Protein AF-A0A355GG73-F1 (afdb_monomer)

Mean predicted aligned error: 3.4 Å

Structure (mmCIF, N/CA/C/O backbone):
data_AF-A0A355GG73-F1
#
_entry.id   AF-A0A355GG73-F1
#
loop_
_atom_site.group_PDB
_atom_site.id
_atom_site.type_symbol
_atom_site.label_atom_id
_atom_site.label_alt_id
_atom_site.label_comp_id
_atom_site.label_asym_id
_atom_site.label_entity_id
_atom_site.label_seq_id
_atom_site.pdbx_PDB_ins_code
_atom_site.Cartn_x
_atom_site.Cartn_y
_atom_site.Cartn_z
_atom_site.occupancy
_atom_site.B_iso_or_equiv
_atom_site.auth_seq_id
_atom_site.auth_comp_id
_atom_site.auth_asym_id
_atom_site.auth_atom_id
_atom_site.pdbx_PDB_model_num
ATOM 1 N N . MET A 1 1 ? -6.133 -12.482 -9.067 1.00 73.75 1 MET A N 1
ATOM 2 C CA . MET A 1 1 ? -4.948 -11.699 -8.644 1.00 73.75 1 MET A CA 1
ATOM 3 C C . MET A 1 1 ? -5.340 -10.235 -8.567 1.00 73.75 1 MET A C 1
ATOM 5 O O . MET A 1 1 ? -6.026 -9.773 -9.474 1.00 73.75 1 MET A O 1
ATOM 9 N N . LYS A 1 2 ? -4.976 -9.524 -7.494 1.00 91.62 2 LYS A N 1
ATOM 10 C CA . LYS A 1 2 ? -5.231 -8.078 -7.394 1.00 91.62 2 LYS A CA 1
ATOM 11 C C . LYS A 1 2 ? -4.255 -7.339 -8.319 1.00 91.62 2 LYS A C 1
ATOM 13 O O . LYS A 1 2 ? -3.138 -7.810 -8.530 1.00 91.62 2 LYS A O 1
ATOM 18 N N . LYS A 1 3 ? -4.686 -6.220 -8.896 1.00 97.06 3 LYS A N 1
ATOM 19 C CA . LYS A 1 3 ? -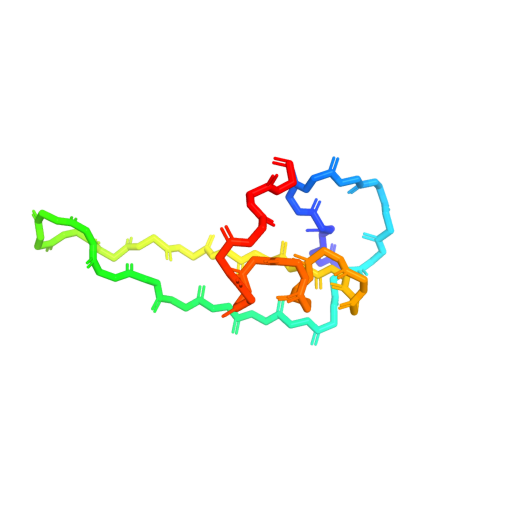3.843 -5.349 -9.728 1.00 97.06 3 LYS A CA 1
ATOM 20 C C . LYS A 1 3 ? -3.342 -4.176 -8.898 1.00 97.06 3 LYS A C 1
ATOM 22 O O . LYS A 1 3 ? -3.962 -3.835 -7.890 1.00 97.06 3 LYS A O 1
ATOM 27 N N . CYS A 1 4 ? -2.228 -3.589 -9.316 1.00 97.50 4 CYS A N 1
ATOM 28 C CA . CYS A 1 4 ? -1.796 -2.305 -8.790 1.00 97.50 4 CYS A CA 1
ATOM 29 C C . CYS A 1 4 ? -2.929 -1.274 -8.945 1.00 97.50 4 CYS A C 1
ATOM 31 O O . CYS A 1 4 ? -3.674 -1.300 -9.920 1.00 97.50 4 CYS A O 1
ATOM 33 N N . ARG A 1 5 ? -3.085 -0.374 -7.972 1.00 95.25 5 ARG A N 1
ATOM 34 C CA . ARG A 1 5 ? -4.094 0.691 -8.043 1.00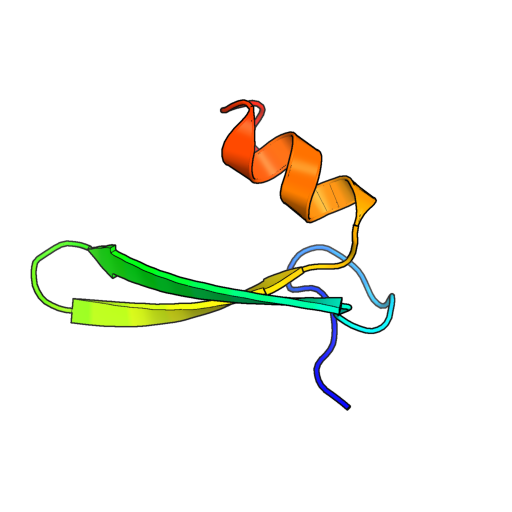 95.25 5 ARG A CA 1
ATOM 35 C C . ARG A 1 5 ? -3.749 1.796 -9.041 1.00 95.25 5 ARG A C 1
ATOM 37 O O . ARG A 1 5 ? -4.647 2.516 -9.452 1.00 95.25 5 ARG A O 1
ATOM 44 N N . VAL A 1 6 ? -2.468 1.940 -9.389 1.00 95.94 6 VAL A N 1
ATOM 45 C CA . VAL A 1 6 ? -1.965 2.988 -10.293 1.00 95.94 6 VAL A CA 1
ATOM 46 C C . VAL A 1 6 ? -1.855 2.475 -11.733 1.00 95.94 6 VAL A C 1
ATOM 48 O O . VAL A 1 6 ? -2.141 3.201 -12.677 1.00 95.94 6 VAL A O 1
ATOM 51 N N . CYS A 1 7 ? -1.498 1.200 -11.928 1.00 96.25 7 CYS A N 1
ATOM 52 C CA . CYS A 1 7 ? -1.295 0.609 -13.254 1.00 96.25 7 CYS A CA 1
ATOM 53 C C . CYS A 1 7 ? -1.867 -0.816 -13.371 1.00 96.25 7 CYS A C 1
ATOM 55 O O . CYS A 1 7 ? -2.373 -1.389 -12.415 1.00 96.25 7 CYS A O 1
ATOM 57 N N . ASN A 1 8 ? -1.741 -1.445 -14.544 1.00 96.06 8 ASN A N 1
ATOM 58 C CA . ASN A 1 8 ? -2.289 -2.788 -14.793 1.00 96.06 8 ASN A CA 1
ATOM 59 C C . ASN A 1 8 ? -1.381 -3.962 -14.373 1.00 96.06 8 ASN A C 1
ATOM 61 O O . ASN A 1 8 ? -1.778 -5.118 -14.554 1.00 96.06 8 ASN A O 1
ATOM 65 N N . LYS A 1 9 ? -0.188 -3.697 -13.816 1.00 97.25 9 LYS A N 1
ATOM 66 C CA . LYS A 1 9 ? 0.725 -4.740 -13.312 1.00 97.25 9 LYS A CA 1
ATOM 67 C C . LYS A 1 9 ? 0.060 -5.514 -12.150 1.00 97.25 9 LYS A C 1
ATOM 69 O O . LYS A 1 9 ? -0.742 -4.935 -11.407 1.00 97.25 9 LYS A O 1
ATOM 74 N N . PRO A 1 10 ? 0.368 -6.810 -11.961 1.00 97.81 10 PRO A N 1
ATOM 75 C CA . PRO A 1 10 ? -0.090 -7.549 -10.787 1.00 97.81 10 PRO A CA 1
ATOM 76 C C . PRO A 1 10 ? 0.436 -6.894 -9.503 1.00 97.81 10 PRO A C 1
ATOM 78 O O . PRO A 1 10 ? 1.577 -6.433 -9.450 1.00 97.81 10 PRO A O 1
ATOM 81 N N . ALA A 1 11 ? -0.408 -6.835 -8.475 1.00 97.44 11 ALA A N 1
ATOM 82 C CA . ALA A 1 11 ? 0.003 -6.335 -7.174 1.00 97.44 11 ALA A CA 1
ATOM 83 C C . ALA A 1 11 ? 0.848 -7.378 -6.441 1.00 97.44 11 ALA A C 1
ATOM 85 O O . ALA A 1 11 ? 0.493 -8.558 -6.406 1.00 97.44 11 ALA A O 1
ATOM 86 N N . VAL A 1 12 ? 1.930 -6.908 -5.828 1.00 97.19 12 VAL A N 1
ATOM 87 C CA . VAL A 1 12 ? 2.820 -7.697 -4.964 1.00 97.19 12 VAL A CA 1
ATOM 88 C C . VAL A 1 12 ? 2.776 -7.204 -3.515 1.00 97.19 12 VAL A C 1
ATOM 90 O O . VAL A 1 12 ? 3.083 -7.967 -2.606 1.00 97.19 12 VAL A O 1
ATOM 93 N N . TYR A 1 13 ? 2.300 -5.973 -3.291 1.00 96.75 13 TYR A N 1
ATOM 94 C CA . TYR A 1 13 ? 2.062 -5.394 -1.970 1.00 96.75 13 TYR A CA 1
ATOM 95 C C . TYR A 1 13 ? 0.566 -5.180 -1.715 1.00 96.75 13 TYR A C 1
ATOM 97 O O . TYR A 1 13 ? -0.168 -4.718 -2.594 1.00 96.75 13 TYR A O 1
ATOM 105 N N . HIS A 1 14 ? 0.136 -5.476 -0.485 1.00 96.88 14 HIS A N 1
ATOM 106 C CA . HIS A 1 14 ? -1.154 -5.086 0.090 1.00 96.88 14 HIS A CA 1
ATOM 107 C C . HIS A 1 14 ? -0.875 -4.165 1.277 1.00 96.88 14 HIS A C 1
ATOM 109 O O . HIS A 1 14 ? -0.121 -4.537 2.173 1.00 96.88 14 HIS A O 1
ATOM 115 N N . LEU A 1 15 ? -1.526 -3.005 1.319 1.00 94.06 15 LEU A N 1
ATOM 116 C CA . LEU A 1 15 ? -1.510 -2.089 2.457 1.00 94.06 15 LEU A CA 1
ATOM 117 C C . LEU A 1 15 ? -2.944 -1.861 2.939 1.00 94.06 15 LEU A C 1
ATOM 119 O O . LEU A 1 15 ? -3.847 -1.668 2.129 1.00 94.06 15 LEU A O 1
ATOM 123 N N . THR A 1 16 ? -3.156 -1.863 4.250 1.00 95.25 16 THR A N 1
ATOM 124 C CA . THR A 1 16 ? -4.404 -1.373 4.842 1.00 95.25 16 THR A CA 1
ATOM 125 C C . THR A 1 16 ? -4.104 -0.040 5.500 1.00 95.25 16 THR A C 1
ATOM 127 O O . THR A 1 16 ? -3.366 0.008 6.480 1.00 95.25 16 THR A O 1
ATOM 130 N N . GLU A 1 17 ? -4.658 1.034 4.956 1.00 92.75 17 GLU A N 1
ATOM 131 C CA . GLU A 1 17 ? -4.491 2.377 5.494 1.00 92.75 17 GLU A CA 1
ATOM 132 C C 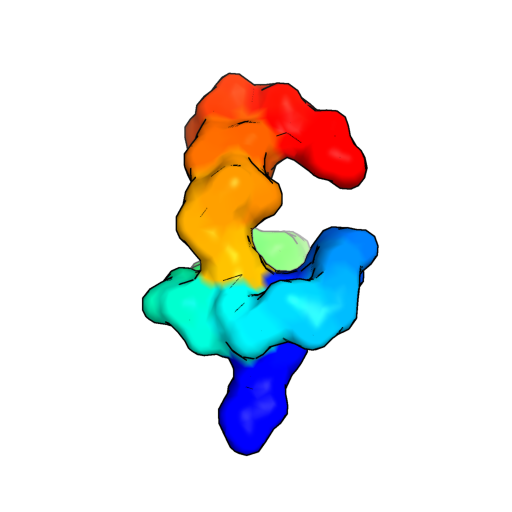. GLU A 1 17 ? -5.731 2.779 6.291 1.00 92.75 17 GLU A C 1
ATOM 134 O O . GLU A 1 17 ? -6.851 2.456 5.898 1.00 92.75 17 GLU A O 1
ATOM 139 N N . ILE A 1 18 ? -5.540 3.468 7.416 1.00 94.62 18 ILE A N 1
ATOM 140 C CA . ILE A 1 18 ? -6.638 4.018 8.212 1.00 94.62 18 ILE A CA 1
ATOM 141 C C . ILE A 1 18 ? -6.663 5.526 7.980 1.00 94.62 18 ILE A C 1
ATOM 143 O O . ILE A 1 18 ? -5.810 6.246 8.493 1.00 94.62 18 ILE A O 1
ATOM 147 N N . GLN A 1 19 ? -7.652 6.008 7.230 1.00 90.81 19 GLN A N 1
ATOM 148 C CA . GLN A 1 19 ? -7.881 7.436 7.013 1.00 90.81 19 GLN A CA 1
ATOM 149 C C . GLN A 1 19 ? -9.236 7.827 7.597 1.00 90.81 19 GLN A C 1
ATOM 151 O O . GLN A 1 19 ? -10.240 7.175 7.322 1.00 90.81 19 GLN A O 1
ATOM 156 N N . ASN A 1 20 ? -9.282 8.880 8.419 1.00 92.88 20 ASN A N 1
ATOM 157 C CA . ASN A 1 20 ? -10.514 9.354 9.073 1.00 92.88 20 ASN A CA 1
ATOM 158 C C . ASN A 1 20 ? -11.290 8.238 9.808 1.00 92.88 20 ASN A C 1
ATOM 160 O O . ASN A 1 20 ? -12.518 8.190 9.777 1.00 92.88 20 ASN A O 1
ATOM 164 N N . GLY A 1 21 ? -10.566 7.301 10.433 1.00 95.19 21 GLY A N 1
ATOM 165 C CA . GLY A 1 21 ? -11.152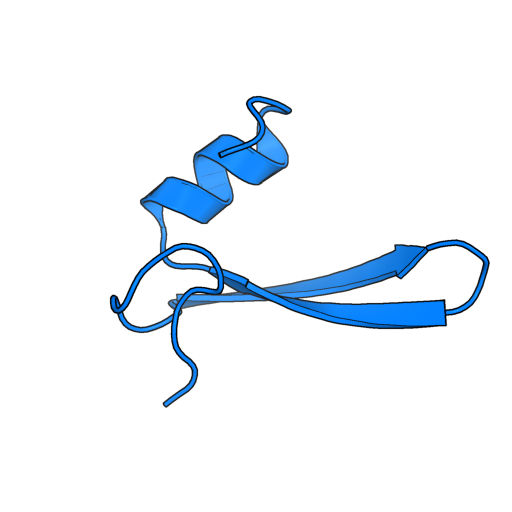 6.154 11.136 1.00 95.19 21 GLY A CA 1
ATOM 166 C C . GLY A 1 21 ? -11.700 5.046 10.228 1.00 95.19 21 GLY A C 1
ATOM 167 O O . GLY A 1 21 ? -12.279 4.087 10.731 1.00 95.19 21 GLY A O 1
ATOM 168 N N . GLN A 1 22 ? -11.514 5.142 8.909 1.00 95.62 22 GLN A N 1
ATOM 169 C CA . GLN A 1 22 ? -11.945 4.139 7.939 1.00 95.62 22 GLN A CA 1
ATOM 170 C C . GLN A 1 22 ? -10.745 3.377 7.380 1.00 95.62 22 GLN A C 1
ATOM 172 O O . GLN A 1 22 ? -9.754 3.976 6.964 1.00 95.62 22 GLN A O 1
ATOM 177 N N . ALA A 1 23 ? -10.848 2.048 7.350 1.00 95.44 23 ALA A N 1
ATOM 178 C CA . ALA A 1 23 ? -9.838 1.186 6.752 1.00 95.44 23 ALA A CA 1
ATOM 179 C C . ALA A 1 23 ? -10.033 1.095 5.228 1.00 95.44 23 ALA A C 1
ATOM 181 O O . ALA A 1 23 ? -11.101 0.706 4.754 1.00 95.44 23 ALA A O 1
ATOM 182 N N . GLN A 1 24 ? -8.986 1.393 4.462 1.00 95.00 24 GLN A N 1
ATOM 183 C CA . GLN A 1 24 ? -8.938 1.250 3.011 1.00 95.00 24 GLN A CA 1
ATOM 184 C C . GLN A 1 24 ? -7.832 0.270 2.609 1.00 95.00 24 GLN A C 1
ATOM 186 O O . GLN A 1 24 ? -6.681 0.404 3.015 1.00 95.00 24 GLN A O 1
ATOM 191 N N . ALA A 1 25 ? -8.179 -0.716 1.779 1.00 94.94 25 ALA A N 1
ATOM 192 C CA . ALA A 1 25 ? -7.221 -1.679 1.245 1.00 94.94 25 ALA A CA 1
ATOM 193 C C . ALA A 1 25 ? -6.626 -1.191 -0.084 1.00 94.94 25 ALA A C 1
ATOM 195 O O . ALA A 1 25 ? -7.331 -1.060 -1.088 1.00 94.94 25 ALA A O 1
ATOM 196 N N . LEU A 1 26 ? -5.315 -0.994 -0.106 1.00 95.56 26 LEU A N 1
ATOM 197 C CA . LEU A 1 26 ? -4.523 -0.572 -1.252 1.00 95.56 26 LEU A CA 1
ATOM 198 C C . LEU A 1 26 ? -3.657 -1.724 -1.758 1.00 95.56 26 LEU A C 1
ATOM 200 O O . LEU A 1 26 ? -3.158 -2.537 -0.984 1.00 95.56 26 LEU A O 1
ATOM 204 N N . HIS A 1 27 ? -3.478 -1.794 -3.076 1.00 97.56 27 HIS A N 1
ATOM 205 C CA . HIS A 1 27 ? -2.690 -2.840 -3.724 1.00 97.56 27 HIS A CA 1
ATOM 206 C C . HIS A 1 27 ? -1.728 -2.190 -4.710 1.00 97.56 27 HIS A C 1
ATOM 208 O O . HIS A 1 27 ? -2.148 -1.371 -5.529 1.00 97.56 27 HIS A O 1
ATOM 214 N N . PHE A 1 28 ? -0.450 -2.555 -4.656 1.00 97.25 28 PHE A N 1
ATOM 215 C CA . PHE A 1 28 ? 0.594 -1.930 -5.466 1.00 97.25 28 PHE A CA 1
ATOM 216 C C . PHE A 1 28 ? 1.509 -2.968 -6.117 1.00 97.25 28 PHE A C 1
ATOM 218 O O . PHE A 1 28 ? 1.730 -4.054 -5.575 1.00 97.25 28 PHE A O 1
ATOM 225 N N . CYS A 1 29 ? 2.041 -2.635 -7.295 1.00 97.75 29 CYS A N 1
ATOM 226 C CA . CYS A 1 29 ? 3.259 -3.271 -7.790 1.00 97.75 29 CYS A CA 1
ATOM 227 C C . CYS A 1 29 ? 4.472 -2.683 -7.051 1.00 97.75 29 CYS A C 1
ATOM 229 O O . CYS A 1 29 ? 4.335 -1.683 -6.355 1.00 97.75 29 CYS A O 1
ATOM 231 N N . 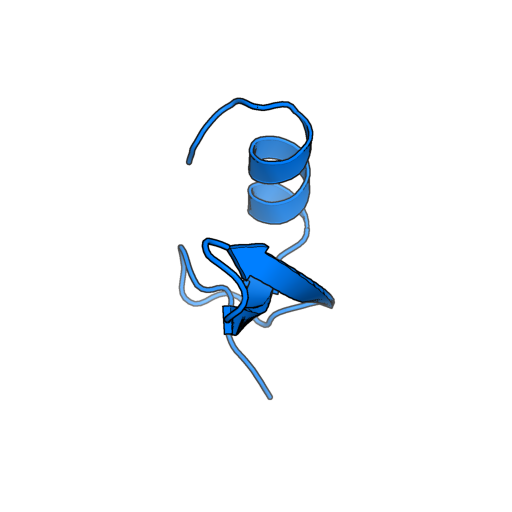GLU A 1 30 ? 5.650 -3.277 -7.220 1.00 97.06 30 GLU A N 1
ATOM 232 C CA . GLU A 1 30 ? 6.856 -2.863 -6.491 1.00 97.06 30 GLU A CA 1
ATOM 233 C C . GLU A 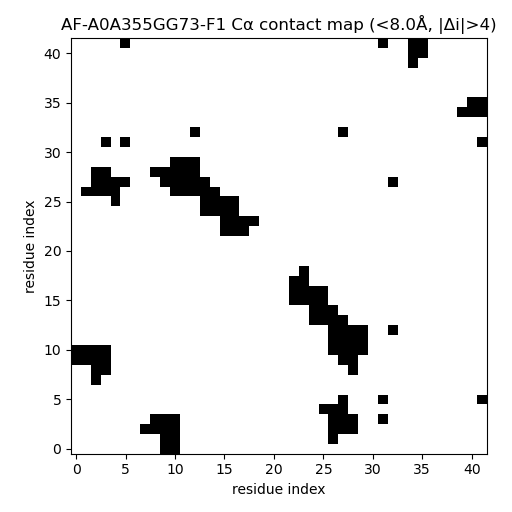1 30 ? 7.225 -1.386 -6.690 1.00 97.06 30 GLU A C 1
ATOM 235 O O . GLU A 1 30 ? 7.382 -0.666 -5.712 1.00 97.06 30 GLU A O 1
ATOM 240 N N . GLU A 1 31 ? 7.239 -0.923 -7.939 1.00 96.75 31 GLU A N 1
ATOM 241 C CA . GLU A 1 31 ? 7.507 0.469 -8.340 1.00 96.75 31 GLU A CA 1
ATOM 242 C C . GLU A 1 31 ? 6.607 1.485 -7.608 1.00 96.75 31 GLU A C 1
ATOM 244 O O . GLU A 1 31 ? 7.078 2.217 -6.741 1.00 96.75 31 GLU A O 1
ATOM 249 N N . HIS A 1 32 ? 5.292 1.441 -7.847 1.00 96.94 32 HIS A N 1
ATOM 250 C CA . HIS A 1 32 ? 4.349 2.368 -7.210 1.00 96.94 32 HIS A CA 1
ATOM 251 C C . HIS A 1 32 ? 4.233 2.213 -5.688 1.00 96.94 32 HIS A C 1
ATOM 253 O O . HIS A 1 32 ? 3.750 3.126 -5.021 1.00 96.94 32 HIS A O 1
ATOM 259 N N . PHE A 1 33 ? 4.633 1.071 -5.116 1.00 96.19 33 PHE A N 1
ATOM 260 C CA . PHE A 1 33 ? 4.722 0.949 -3.662 1.00 96.19 33 PHE A CA 1
ATOM 261 C C . PHE A 1 33 ? 5.874 1.797 -3.111 1.00 96.19 33 PHE A C 1
ATOM 263 O O . PHE A 1 33 ? 5.670 2.511 -2.133 1.00 96.19 33 PHE A O 1
ATOM 270 N N . GLN A 1 34 ? 7.049 1.755 -3.752 1.00 95.44 34 GLN A N 1
ATOM 271 C CA . GLN A 1 34 ? 8.215 2.562 -3.372 1.00 95.44 34 GLN A CA 1
ATOM 272 C C . GLN A 1 34 ? 7.940 4.064 -3.491 1.00 95.44 34 GLN A C 1
ATOM 274 O O . GLN A 1 34 ? 8.274 4.816 -2.577 1.00 95.44 34 GLN A O 1
ATOM 279 N N . GLU A 1 35 ? 7.287 4.495 -4.572 1.00 95.25 35 GLU A N 1
ATOM 280 C CA . GLU A 1 35 ? 6.855 5.889 -4.755 1.00 95.25 35 GLU A CA 1
ATOM 281 C C . GLU A 1 35 ? 5.917 6.322 -3.618 1.00 95.25 35 GLU A C 1
ATOM 283 O O . GLU A 1 35 ? 6.186 7.299 -2.912 1.00 95.25 35 GLU A O 1
ATOM 288 N N . TYR A 1 36 ? 4.886 5.509 -3.348 1.00 94.00 36 TYR A N 1
ATOM 289 C CA . TYR A 1 36 ? 3.904 5.772 -2.300 1.00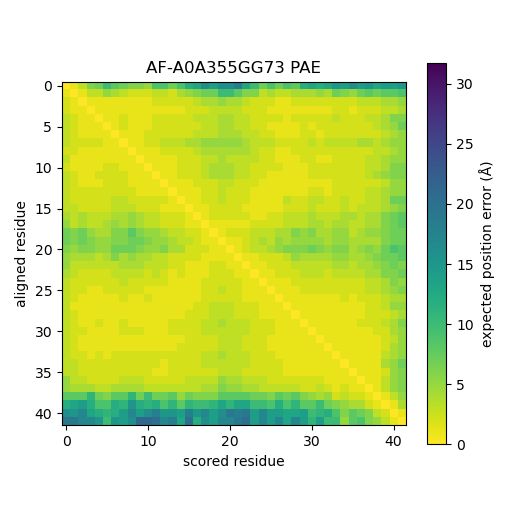 94.00 36 TYR A CA 1
ATOM 290 C C . TYR A 1 36 ? 4.537 5.910 -0.903 1.00 94.00 36 TYR A C 1
ATOM 292 O O . TYR A 1 36 ? 4.249 6.880 -0.202 1.00 94.00 36 TYR A O 1
ATOM 300 N N . ILE A 1 37 ? 5.429 4.997 -0.491 1.00 92.56 37 ILE A N 1
ATOM 301 C CA . ILE A 1 37 ? 6.073 5.076 0.838 1.00 92.56 37 ILE A CA 1
ATOM 302 C C . ILE A 1 37 ? 7.138 6.174 0.932 1.00 92.56 37 ILE A C 1
ATOM 304 O O . ILE A 1 37 ? 7.436 6.640 2.030 1.00 92.56 37 ILE A O 1
ATOM 308 N N . SER A 1 38 ? 7.696 6.605 -0.201 1.00 93.44 38 SER A N 1
ATOM 309 C CA . SER A 1 38 ? 8.668 7.702 -0.262 1.00 93.44 38 SER A CA 1
ATOM 310 C C . SER A 1 38 ? 8.003 9.081 -0.204 1.00 93.44 38 SER A C 1
ATOM 312 O O . SER A 1 38 ? 8.694 10.098 -0.253 1.00 93.44 38 SER A O 1
ATOM 314 N N . GLY A 1 39 ? 6.666 9.138 -0.136 1.00 84.88 39 GLY A N 1
ATOM 315 C CA . GLY A 1 39 ? 5.900 10.385 -0.184 1.00 84.88 39 GLY A CA 1
ATOM 316 C C . GLY A 1 39 ? 5.929 11.063 -1.557 1.00 84.88 39 GLY A C 1
ATOM 317 O O . GLY A 1 39 ? 5.458 12.191 -1.699 1.00 84.88 39 GLY A O 1
ATOM 318 N N . GLN 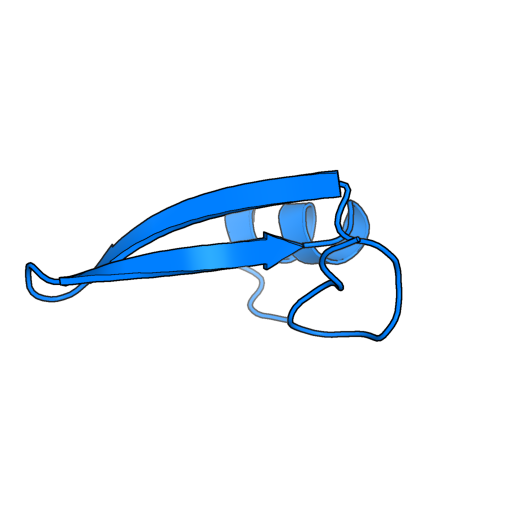A 1 40 ? 6.471 10.385 -2.570 1.00 74.94 40 GLN A N 1
ATOM 319 C CA . GLN A 1 40 ? 6.407 10.804 -3.962 1.00 74.94 40 GLN A CA 1
ATOM 320 C C . GLN A 1 40 ? 5.102 10.238 -4.495 1.00 74.94 40 GLN A C 1
ATOM 322 O O . GLN A 1 40 ? 5.040 9.088 -4.912 1.00 74.94 40 GLN A O 1
ATOM 327 N N . ALA A 1 41 ? 4.023 11.006 -4.349 1.00 56.84 41 ALA A N 1
ATOM 328 C CA . ALA A 1 41 ? 2.714 10.563 -4.801 1.00 56.84 41 ALA A CA 1
ATOM 329 C C . ALA A 1 41 ? 2.782 10.211 -6.304 1.00 56.84 41 ALA A C 1
ATOM 331 O O . ALA A 1 41 ? 3.142 11.096 -7.086 1.00 56.84 41 ALA A O 1
ATOM 332 N N . P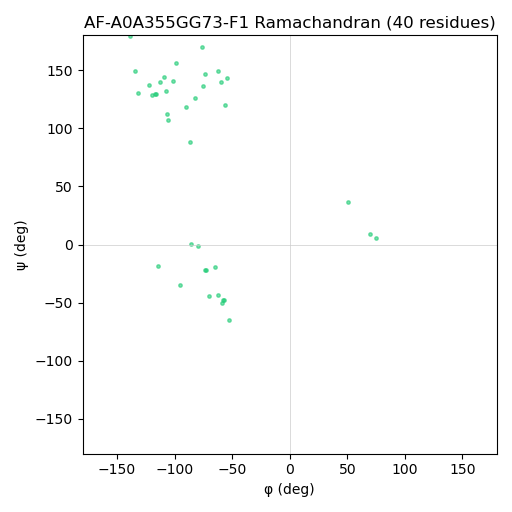RO A 1 42 ? 2.479 8.956 -6.692 1.00 56.72 42 PRO A N 1
ATOM 333 C CA . PRO A 1 42 ? 2.372 8.569 -8.093 1.00 56.72 42 PRO A CA 1
ATOM 334 C C . PRO A 1 42 ? 1.098 9.119 -8.748 1.00 56.72 42 PRO A C 1
ATOM 336 O O . PRO A 1 42 ? 0.106 9.370 -8.017 1.00 56.72 42 PRO A O 1
#

Solvent-accessible surface area (backbone atoms only — not comparable to full-atom values): 2626 Å² total; per-residue (Å²): 134,62,46,16,77,88,50,88,51,64,36,80,45,79,45,78,46,75,55,98,91,40,81,44,84,45,35,22,26,71,68,64,41,54,32,51,77,69,71,45,76,124

Foldseek 3Di:
DPAAPVDRHRFPDWDWDQDPNDTDIGTHHPVCVVCVVVVNHD

Radius of gyration: 10.32 Å; Cα contacts (8 Å, |Δi|>4): 66; chains: 1; bounding box: 21×22×26 Å

Secondary structure (DSSP, 8-state):
-PBPSSSSSBP-EEEEEEETTEEEEEEE-HHHHHHHHTT---

pLDDT: mean 92.44, std 9.42, range [56.72, 97.81]

Nearest PDB structures (foldseek):
  8p66-assembly1_B  TM=7.956E-01  e=1.693E-03  Pseudomonas aeruginosa
  4e1r-assembly1_A  TM=7.824E-01  e=2.871E+00  Mycobacterium tuberculosis
  8cvm-assembly1_w  TM=6.192E-01  e=2.871E+00  Cutibacterium acnes
  8u8u-assembly1_E  TM=3.595E-01  e=8.504E-01  Homo sapiens
  6bok-assembly1_Y  TM=6.393E-01  e=6.913E+00  Thermus thermophilus HB27

Sequence (42 aa):
MKKCRVCNKPAVYHLTEIQNGQAQALHFCEEHFQEYISGQAP